Protein AF-A0A661GME9-F1 (afdb_monomer)

pLDDT: mean 92.61, std 8.15, range [60.62, 98.44]

Secondary structure (DSSP, 8-state):
-GGG-EE---EEE--SSTT--EEE--EE---EEEETTEEEEETTEE----------TTPPP-

Radius of gyration: 15.82 Å; Cα contacts (8 Å, |Δi|>4): 86; chains: 1; bounding box: 23×40×37 Å

Mean predicted aligned error: 5.43 Å

Structure (mmCIF, N/CA/C/O backbone):
data_AF-A0A661GME9-F1
#
_entry.id   AF-A0A661GME9-F1
#
loop_
_atom_site.group_PDB
_atom_site.id
_atom_site.type_symbol
_atom_site.label_atom_id
_atom_site.label_alt_id
_atom_site.label_comp_id
_atom_site.label_asym_id
_atom_site.label_entity_id
_atom_site.label_seq_id
_atom_site.pdbx_PDB_ins_code
_atom_site.Cartn_x
_atom_site.Cartn_y
_atom_site.Cartn_z
_atom_site.occupancy
_atom_site.B_iso_or_equiv
_atom_site.auth_seq_id
_atom_site.auth_comp_id
_atom_site.auth_asym_id
_atom_site.auth_atom_id
_atom_site.pdbx_PDB_model_num
ATOM 1 N N . ASP A 1 1 ? 2.570 -20.649 1.162 1.00 71.81 1 ASP A N 1
ATOM 2 C CA . ASP A 1 1 ? 2.068 -19.274 0.964 1.00 71.81 1 ASP A CA 1
ATOM 3 C C . ASP A 1 1 ? 3.205 -18.261 0.924 1.00 71.81 1 ASP A C 1
ATOM 5 O O . ASP A 1 1 ? 3.309 -17.523 -0.043 1.00 71.81 1 ASP A O 1
ATOM 9 N N . PHE A 1 2 ? 4.134 -18.314 1.887 1.00 84.12 2 PHE A N 1
ATOM 10 C CA . PHE A 1 2 ? 5.345 -17.480 1.894 1.00 84.12 2 PHE A CA 1
ATOM 11 C C . PHE A 1 2 ? 6.162 -17.481 0.594 1.00 84.12 2 PHE A C 1
ATOM 13 O O . PHE A 1 2 ? 6.729 -16.452 0.261 1.00 84.12 2 PHE A O 1
ATOM 20 N N . GLU A 1 3 ? 6.151 -18.566 -0.185 1.00 90.88 3 GLU A N 1
ATOM 21 C CA . GLU A 1 3 ? 6.774 -18.628 -1.522 1.00 90.88 3 GLU A CA 1
ATOM 22 C C . GLU A 1 3 ? 6.307 -17.526 -2.493 1.00 90.88 3 GLU A C 1
ATOM 24 O O . GLU A 1 3 ? 6.994 -17.204 -3.458 1.00 90.88 3 GLU A O 1
ATOM 29 N N . ARG A 1 4 ? 5.120 -16.946 -2.269 1.00 90.31 4 ARG A N 1
ATOM 30 C CA . ARG A 1 4 ? 4.590 -15.842 -3.080 1.00 90.31 4 ARG A CA 1
ATOM 31 C C . ARG A 1 4 ? 5.029 -14.465 -2.589 1.00 90.31 4 ARG A C 1
ATOM 33 O O . ARG A 1 4 ? 4.826 -13.495 -3.315 1.00 90.31 4 ARG A O 1
ATOM 40 N N . LEU A 1 5 ? 5.589 -14.366 -1.383 1.00 94.12 5 LEU A N 1
ATOM 41 C CA . LEU A 1 5 ? 6.015 -13.103 -0.794 1.00 94.12 5 LEU A CA 1
ATOM 42 C C . LEU A 1 5 ? 7.333 -12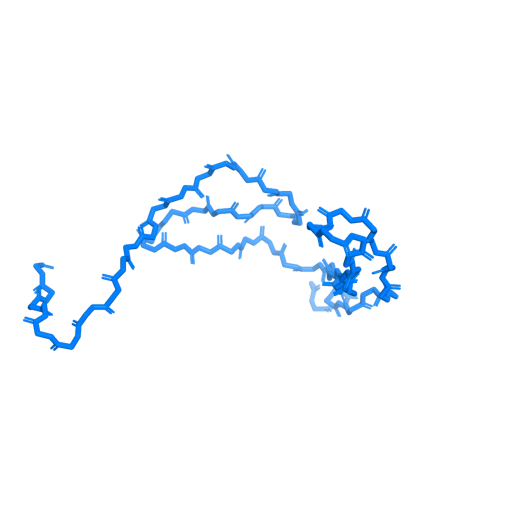.654 -1.422 1.00 94.12 5 LEU A C 1
ATOM 44 O O . LEU A 1 5 ? 8.390 -13.220 -1.152 1.00 94.12 5 LEU A O 1
ATOM 48 N N . LYS A 1 6 ? 7.272 -11.611 -2.247 1.00 94.50 6 LYS A N 1
ATOM 49 C CA . LYS A 1 6 ? 8.455 -11.046 -2.904 1.00 94.50 6 LYS A CA 1
ATOM 50 C C . LYS A 1 6 ? 8.256 -9.573 -3.231 1.00 94.50 6 LYS A C 1
ATOM 52 O O . LYS A 1 6 ? 7.143 -9.132 -3.522 1.00 94.50 6 LYS A O 1
ATOM 57 N N . SER A 1 7 ? 9.361 -8.834 -3.232 1.00 94.06 7 SER A N 1
ATOM 58 C CA . SER A 1 7 ? 9.421 -7.503 -3.837 1.00 94.06 7 SER A CA 1
ATOM 59 C C . SER A 1 7 ? 9.535 -7.650 -5.349 1.00 94.06 7 SER A C 1
ATOM 61 O O . SER A 1 7 ? 10.271 -8.512 -5.833 1.00 94.06 7 SER A O 1
ATOM 63 N N . LEU A 1 8 ? 8.821 -6.813 -6.091 1.00 93.06 8 LEU A N 1
ATOM 64 C CA . LEU A 1 8 ? 8.979 -6.712 -7.536 1.00 93.06 8 LEU A CA 1
ATOM 65 C C . LEU A 1 8 ? 10.147 -5.775 -7.869 1.00 93.06 8 LEU A C 1
ATOM 67 O O . LEU A 1 8 ? 10.836 -5.272 -6.977 1.00 93.06 8 LEU A O 1
ATOM 71 N N . ALA A 1 9 ? 10.422 -5.600 -9.159 1.00 94.88 9 ALA A N 1
ATOM 72 C CA . ALA A 1 9 ? 11.343 -4.563 -9.596 1.00 94.88 9 ALA A CA 1
ATOM 73 C C . ALA A 1 9 ? 10.704 -3.179 -9.367 1.00 94.88 9 ALA A C 1
ATOM 75 O O . ALA A 1 9 ? 9.493 -3.039 -9.562 1.00 94.88 9 ALA A O 1
ATOM 76 N N . PRO A 1 10 ? 11.490 -2.162 -8.975 1.00 95.50 10 PRO A N 1
ATOM 77 C CA . PRO A 1 10 ? 10.972 -0.812 -8.820 1.00 95.50 10 PRO A CA 1
ATOM 78 C C . PRO A 1 10 ? 10.602 -0.204 -10.180 1.00 95.50 10 PRO A C 1
ATOM 80 O O . PRO A 1 10 ? 11.304 -0.397 -11.173 1.00 95.50 10 PRO A O 1
ATOM 83 N N . GLU A 1 11 ? 9.527 0.578 -10.202 1.00 95.94 11 GLU A N 1
ATOM 84 C CA . GLU A 1 11 ? 9.039 1.317 -11.368 1.00 95.94 11 GLU A CA 1
ATOM 85 C C . GLU A 1 11 ? 9.259 2.822 -11.176 1.00 95.94 11 GLU A C 1
ATOM 87 O O . GLU A 1 11 ? 9.027 3.369 -10.097 1.00 95.94 11 GLU A O 1
ATOM 92 N N . VAL A 1 12 ? 9.699 3.507 -12.230 1.00 96.19 12 VAL A N 1
ATOM 93 C CA . VAL A 1 12 ? 9.823 4.968 -12.257 1.00 96.19 12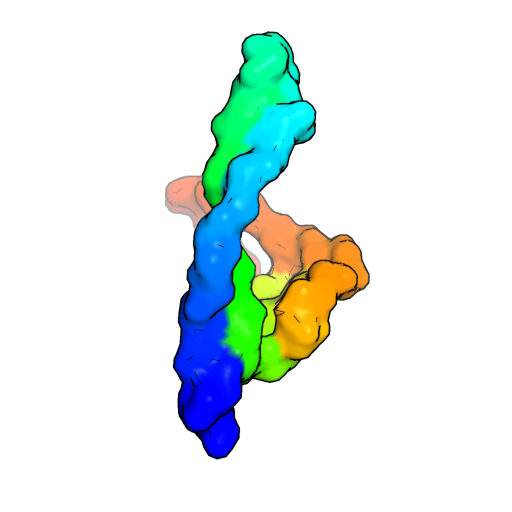 VAL A CA 1
ATOM 94 C C . VAL A 1 12 ? 8.517 5.563 -12.786 1.00 96.19 12 VAL A C 1
ATOM 96 O O . VAL A 1 12 ? 8.139 5.286 -13.919 1.00 96.19 12 VAL A O 1
ATOM 99 N N . VAL A 1 13 ? 7.850 6.408 -11.994 1.00 96.12 13 VAL A N 1
ATOM 100 C CA . VAL A 1 13 ? 6.570 7.036 -12.359 1.00 96.12 13 VAL A CA 1
ATOM 101 C C . VAL A 1 13 ? 6.680 8.560 -12.335 1.00 96.12 13 VAL A C 1
ATOM 103 O O . VAL A 1 13 ? 7.057 9.160 -11.327 1.00 96.12 13 VAL A O 1
ATOM 106 N N . HIS A 1 14 ? 6.327 9.188 -13.457 1.00 94.81 14 HIS A N 1
ATOM 107 C CA . HIS A 1 14 ? 6.434 10.630 -13.702 1.00 94.81 14 HIS A CA 1
ATOM 108 C C . HIS A 1 14 ? 5.093 11.355 -13.497 1.00 94.81 14 HIS A C 1
ATOM 110 O O . HIS A 1 14 ? 4.577 11.992 -14.411 1.00 94.81 14 HIS A O 1
ATOM 116 N N . ASP A 1 15 ? 4.490 11.219 -12.316 1.00 93.75 15 ASP A N 1
ATOM 117 C CA . ASP A 1 15 ? 3.140 11.727 -12.027 1.00 93.75 15 ASP A CA 1
ATOM 118 C C . ASP A 1 15 ? 3.087 12.756 -10.885 1.00 93.75 15 ASP A C 1
ATOM 120 O O . ASP A 1 15 ? 2.008 13.095 -10.395 1.00 93.75 15 ASP A O 1
ATOM 124 N N . LEU A 1 16 ? 4.244 13.264 -10.450 1.00 95.12 16 LEU A N 1
ATOM 125 C CA . LEU A 1 16 ? 4.309 14.291 -9.416 1.00 95.12 16 LEU A CA 1
ATOM 126 C C . LEU A 1 16 ? 4.309 15.710 -10.012 1.00 95.12 16 LEU A C 1
ATOM 128 O O . LEU A 1 16 ? 4.767 15.921 -11.139 1.00 95.12 16 LEU A O 1
ATOM 132 N N . PRO A 1 17 ? 3.850 16.717 -9.241 1.00 95.38 17 PRO A N 1
ATOM 133 C CA . PRO A 1 17 ? 3.946 18.119 -9.634 1.00 95.38 17 PRO A CA 1
ATOM 134 C C . PRO A 1 17 ? 5.381 18.554 -9.965 1.00 95.38 17 PRO A C 1
ATOM 136 O O . PRO A 1 17 ? 6.349 17.969 -9.478 1.00 95.38 17 PRO A O 1
ATOM 139 N N . ALA A 1 18 ? 5.509 19.621 -10.762 1.00 95.44 18 ALA A N 1
ATOM 140 C CA . ALA A 1 18 ? 6.792 20.222 -11.150 1.00 95.44 18 ALA A CA 1
ATOM 141 C C . ALA A 1 18 ? 7.777 19.236 -11.817 1.00 95.44 18 ALA A C 1
ATOM 143 O O . ALA A 1 18 ? 8.976 19.278 -11.551 1.00 95.44 18 ALA A O 1
ATOM 144 N N . ASN A 1 19 ? 7.265 18.335 -12.669 1.00 89.81 19 ASN A N 1
ATOM 145 C CA . ASN A 1 19 ? 8.042 17.283 -13.343 1.00 89.81 19 ASN A CA 1
ATOM 146 C C . ASN A 1 19 ? 8.768 16.335 -12.370 1.00 89.81 19 ASN A C 1
ATOM 148 O O . ASN A 1 19 ? 9.741 15.671 -12.738 1.00 89.81 19 ASN A O 1
ATOM 152 N N . GLY A 1 20 ? 8.291 16.254 -11.127 1.00 95.00 20 GLY A N 1
ATOM 153 C CA . GLY A 1 20 ? 8.789 15.303 -10.154 1.00 95.00 20 GLY A CA 1
ATOM 154 C C . GLY A 1 20 ? 8.531 13.862 -10.592 1.00 95.00 20 GLY A C 1
ATOM 155 O O . GLY A 1 20 ? 7.655 13.560 -11.402 1.00 95.00 20 GLY A O 1
ATOM 156 N N . THR A 1 21 ? 9.308 12.948 -10.027 1.00 96.25 21 THR A N 1
ATOM 157 C CA . THR A 1 21 ? 9.217 11.516 -10.313 1.00 96.25 21 THR A CA 1
ATOM 158 C C . THR A 1 21 ? 9.275 10.754 -9.001 1.00 96.25 21 THR A C 1
ATOM 160 O O . THR A 1 21 ? 10.010 11.149 -8.094 1.00 96.25 21 THR A O 1
ATOM 163 N N . ARG A 1 22 ? 8.517 9.664 -8.889 1.00 96.31 22 ARG A N 1
ATOM 164 C CA . ARG A 1 22 ? 8.628 8.731 -7.766 1.00 96.31 22 ARG A CA 1
ATOM 165 C C . ARG A 1 22 ? 9.059 7.350 -8.237 1.00 96.31 22 ARG A C 1
ATOM 167 O O . ARG A 1 22 ? 8.666 6.905 -9.309 1.00 96.31 22 ARG A O 1
ATOM 174 N N . LEU A 1 23 ? 9.841 6.675 -7.400 1.00 96.31 23 LEU A N 1
ATOM 175 C CA . LEU A 1 23 ? 10.092 5.242 -7.513 1.00 96.31 23 LEU A CA 1
ATOM 176 C C . LEU A 1 23 ? 9.001 4.505 -6.739 1.00 96.31 23 LEU A C 1
ATOM 178 O O . LEU A 1 23 ? 8.858 4.707 -5.532 1.00 96.31 23 LEU A O 1
ATOM 182 N N . ILE A 1 24 ? 8.229 3.669 -7.424 1.00 94.31 24 ILE A N 1
ATOM 183 C CA . ILE A 1 24 ? 7.228 2.805 -6.807 1.00 94.31 24 ILE A CA 1
ATOM 184 C C . ILE A 1 24 ? 7.820 1.409 -6.661 1.00 94.31 24 ILE A C 1
ATOM 186 O O . ILE A 1 24 ? 8.318 0.835 -7.625 1.00 94.31 24 ILE A O 1
ATOM 190 N N . GLN A 1 25 ? 7.757 0.861 -5.447 1.00 94.56 25 GLN A N 1
ATOM 191 C CA . GLN A 1 25 ? 8.133 -0.521 -5.176 1.00 94.56 25 GLN A CA 1
ATOM 192 C C . GLN A 1 25 ? 6.877 -1.345 -4.898 1.00 94.56 25 GLN A C 1
ATOM 194 O O . GLN A 1 25 ? 6.199 -1.134 -3.891 1.00 94.56 25 GLN A O 1
ATOM 199 N N . HIS A 1 26 ? 6.574 -2.280 -5.793 1.00 92.19 26 HIS A N 1
ATOM 200 C CA . HIS A 1 26 ? 5.442 -3.191 -5.654 1.00 92.19 26 HIS A CA 1
ATOM 201 C C . HIS A 1 26 ? 5.861 -4.499 -4.972 1.00 92.19 26 HIS A C 1
ATOM 203 O O . HIS A 1 26 ? 7.035 -4.870 -4.960 1.00 92.19 26 HIS A O 1
ATOM 209 N N . ALA A 1 27 ? 4.888 -5.224 -4.421 1.00 93.50 27 ALA A N 1
ATOM 210 C CA . ALA A 1 27 ? 5.105 -6.530 -3.811 1.00 93.50 27 ALA A CA 1
ATOM 211 C C . ALA A 1 27 ? 3.949 -7.488 -4.118 1.00 93.50 27 ALA A C 1
ATOM 213 O O . ALA A 1 27 ? 2.792 -7.075 -4.220 1.00 93.50 27 ALA A O 1
ATOM 214 N N . GLU A 1 28 ? 4.271 -8.775 -4.212 1.00 94.25 28 GLU A N 1
ATOM 215 C CA . GLU A 1 28 ? 3.307 -9.874 -4.297 1.00 94.25 28 GLU A CA 1
ATOM 216 C C . GLU A 1 28 ? 3.275 -10.661 -2.980 1.00 94.25 28 GLU A C 1
ATOM 218 O O . GLU A 1 28 ? 4.201 -10.591 -2.173 1.00 94.25 28 GLU A O 1
ATOM 223 N N . GLY A 1 29 ? 2.192 -11.409 -2.756 1.00 94.31 29 GLY A N 1
ATOM 224 C CA . GLY A 1 29 ? 2.046 -12.313 -1.608 1.00 94.31 29 GLY A CA 1
ATOM 225 C C . GLY A 1 29 ? 1.317 -11.725 -0.396 1.00 94.31 29 GLY A C 1
ATOM 226 O O . GLY A 1 29 ? 0.896 -12.480 0.474 1.00 94.31 29 GLY A O 1
ATOM 227 N N . TYR A 1 30 ? 1.073 -10.411 -0.346 1.00 94.69 30 TYR A N 1
ATOM 228 C CA . TYR A 1 30 ? 0.172 -9.832 0.656 1.00 94.69 30 TYR A CA 1
ATOM 229 C C . TYR A 1 30 ? -1.296 -10.128 0.322 1.00 94.69 30 TYR A C 1
ATOM 231 O O . TYR A 1 30 ? -1.816 -9.678 -0.700 1.00 94.69 30 TYR A O 1
ATOM 239 N N . VAL A 1 31 ? -1.991 -10.833 1.221 1.00 95.81 31 VAL A N 1
ATOM 240 C CA . VAL A 1 31 ? -3.430 -11.127 1.082 1.00 95.81 31 VAL A CA 1
ATOM 241 C C . VAL A 1 31 ? -4.274 -9.870 1.305 1.00 95.81 31 VAL A C 1
ATOM 243 O O . VAL A 1 31 ? -5.169 -9.562 0.514 1.00 95.81 31 VAL A O 1
ATOM 246 N N . ALA A 1 32 ? -3.985 -9.125 2.374 1.00 96.75 32 ALA A N 1
ATOM 247 C CA . ALA A 1 32 ? -4.685 -7.894 2.703 1.00 96.75 32 ALA A CA 1
ATOM 248 C C . ALA A 1 32 ? -3.808 -6.931 3.511 1.00 96.75 32 ALA A C 1
ATOM 250 O O . ALA A 1 32 ? -3.008 -7.351 4.346 1.00 96.75 32 ALA A O 1
ATOM 251 N N . THR A 1 33 ? -4.025 -5.634 3.312 1.00 96.81 33 THR A N 1
ATOM 252 C CA . THR A 1 33 ? -3.534 -4.566 4.193 1.00 96.81 33 THR A CA 1
ATOM 253 C C . THR A 1 33 ? -4.735 -3.902 4.846 1.00 96.81 33 THR A C 1
ATOM 255 O O . THR A 1 33 ? -5.704 -3.581 4.156 1.00 96.81 33 THR A O 1
ATOM 258 N N . LEU A 1 34 ? -4.695 -3.716 6.166 1.00 98.19 34 LEU A N 1
ATOM 259 C CA . LEU A 1 34 ? -5.813 -3.188 6.945 1.00 98.19 34 LEU A CA 1
ATOM 260 C C . LEU A 1 34 ? -5.430 -1.887 7.651 1.00 98.19 34 LEU A C 1
ATOM 262 O O . LEU A 1 34 ? -4.319 -1.749 8.158 1.00 98.19 34 LEU A O 1
ATOM 266 N N . VAL A 1 35 ? -6.391 -0.970 7.744 1.00 98.06 35 VAL A N 1
ATOM 267 C CA . VAL A 1 35 ? -6.329 0.231 8.587 1.00 98.06 35 VAL A CA 1
ATOM 268 C C . VAL A 1 35 ? -7.645 0.327 9.353 1.00 98.06 35 VAL A C 1
ATOM 270 O O . VAL A 1 35 ? -8.711 0.150 8.770 1.00 98.06 35 VAL A O 1
ATOM 273 N N . SER A 1 36 ? -7.583 0.559 10.667 1.00 95.94 36 SER A N 1
ATOM 274 C CA . SER A 1 36 ? -8.771 0.646 11.541 1.00 95.94 36 SER A CA 1
ATOM 275 C C . SER A 1 36 ? -9.747 -0.541 11.392 1.00 95.94 36 SER A C 1
ATOM 277 O O . SER A 1 36 ? -10.958 -0.370 11.464 1.00 95.94 36 SER A O 1
ATOM 279 N N . GLY A 1 37 ? -9.224 -1.749 11.141 1.00 97.25 37 GLY A N 1
ATOM 280 C CA . GLY A 1 37 ? -10.018 -2.973 10.958 1.00 97.25 37 GLY A CA 1
ATOM 281 C C . GLY A 1 37 ? -10.643 -3.161 9.568 1.00 97.25 37 GLY A C 1
ATOM 282 O O . GLY A 1 37 ? -11.232 -4.208 9.315 1.00 97.25 37 GLY A O 1
ATOM 283 N N . GLN A 1 38 ? -10.489 -2.207 8.646 1.00 98.38 38 GLN A N 1
ATOM 284 C CA . GLN A 1 38 ? -11.013 -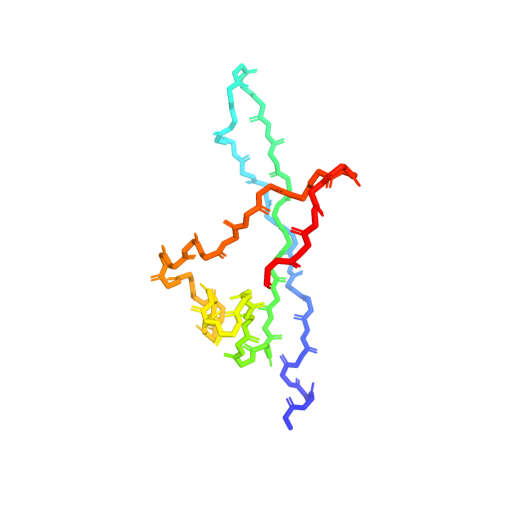2.297 7.282 1.00 98.38 38 GLN A CA 1
ATOM 285 C C . GLN A 1 38 ? -9.886 -2.561 6.275 1.00 98.38 38 GLN A C 1
ATOM 287 O O . GLN A 1 38 ? -8.797 -1.993 6.369 1.00 98.38 38 GLN A O 1
ATOM 292 N N . VAL A 1 39 ? -10.149 -3.445 5.309 1.00 98.44 39 VAL A N 1
ATOM 293 C CA . VAL A 1 39 ? -9.211 -3.789 4.230 1.00 98.44 39 VAL A CA 1
ATOM 294 C C . VAL A 1 39 ? -9.073 -2.600 3.283 1.00 98.44 39 VAL A C 1
ATOM 296 O O . VAL A 1 39 ? -10.064 -2.178 2.697 1.00 98.44 39 VAL A O 1
ATOM 299 N N . ILE A 1 40 ? -7.851 -2.085 3.130 1.00 98.19 40 ILE A N 1
ATOM 300 C CA . ILE A 1 40 ? -7.518 -0.991 2.205 1.00 98.19 40 ILE A CA 1
ATOM 301 C C . ILE A 1 40 ? -6.880 -1.499 0.908 1.00 98.19 40 ILE A C 1
ATOM 303 O O . ILE A 1 40 ? -7.121 -0.922 -0.148 1.00 98.19 40 ILE A O 1
ATOM 307 N N . MET A 1 41 ? -6.158 -2.621 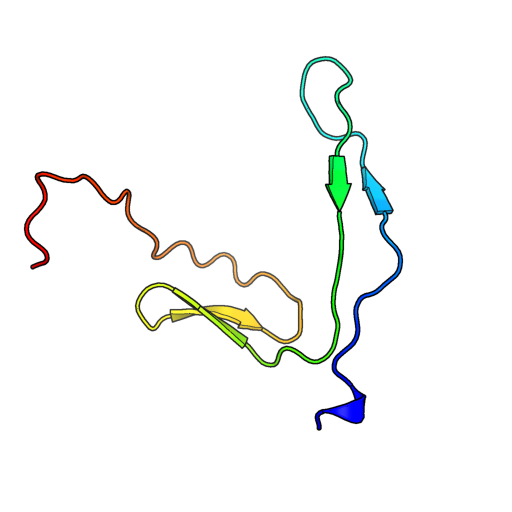0.972 1.00 97.56 41 MET A N 1
ATOM 308 C CA . MET A 1 41 ? -5.574 -3.323 -0.173 1.00 97.56 41 MET A CA 1
ATOM 309 C C . MET A 1 41 ? -5.938 -4.803 -0.080 1.00 97.56 41 MET A C 1
ATOM 311 O O . MET A 1 41 ? -5.814 -5.379 1.002 1.00 97.56 41 MET A O 1
ATOM 315 N N . LYS A 1 42 ? -6.329 -5.439 -1.186 1.00 97.19 42 LYS A N 1
ATOM 316 C CA . LYS A 1 42 ? -6.597 -6.884 -1.251 1.00 97.19 42 LYS A CA 1
ATOM 317 C C . LYS A 1 42 ? -5.885 -7.492 -2.450 1.00 97.19 42 LYS A C 1
ATOM 319 O O . LYS A 1 42 ? -6.123 -7.064 -3.574 1.0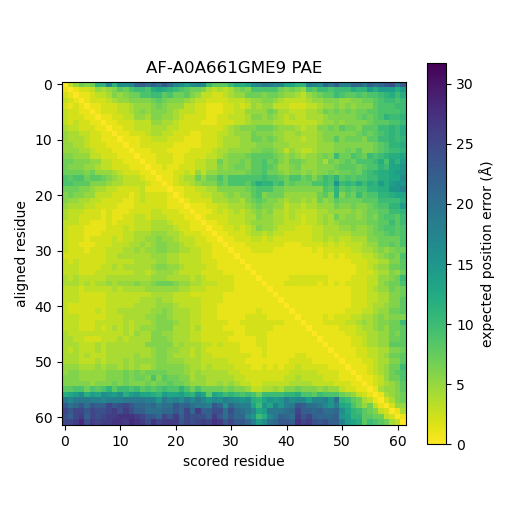0 97.19 42 LYS A O 1
ATOM 324 N N . ASN A 1 43 ? -5.029 -8.488 -2.214 1.00 94.81 43 ASN A N 1
ATOM 325 C CA . ASN A 1 43 ? -4.210 -9.132 -3.249 1.00 94.81 43 ASN A CA 1
ATOM 326 C C . ASN A 1 43 ? -3.480 -8.117 -4.156 1.00 94.81 43 ASN A C 1
ATOM 328 O O . ASN A 1 43 ? -3.497 -8.241 -5.376 1.00 94.81 43 ASN A O 1
ATOM 332 N N . GLY A 1 44 ? -2.900 -7.071 -3.558 1.00 92.00 44 GLY A N 1
ATOM 333 C CA . GLY A 1 44 ? -2.191 -6.008 -4.283 1.00 92.00 44 GLY A CA 1
ATOM 334 C C . GLY A 1 44 ? -3.074 -4.935 -4.939 1.00 92.00 44 GLY A C 1
ATOM 335 O O . GLY A 1 44 ? -2.534 -3.993 -5.507 1.00 92.00 44 GLY A O 1
ATOM 336 N N . ILE A 1 45 ? -4.403 -5.023 -4.835 1.00 95.31 45 ILE A N 1
ATOM 337 C CA . ILE A 1 45 ? -5.342 -4.067 -5.443 1.00 95.31 45 ILE A CA 1
ATOM 338 C C . ILE A 1 45 ? -5.892 -3.110 -4.380 1.00 95.31 45 ILE A C 1
ATOM 340 O O . ILE A 1 45 ? -6.374 -3.560 -3.337 1.00 95.31 45 ILE A O 1
ATOM 344 N N . ASP A 1 46 ? -5.842 -1.800 -4.646 1.00 96.19 46 ASP A N 1
ATOM 345 C CA . ASP A 1 46 ? -6.463 -0.773 -3.799 1.00 96.19 46 ASP A CA 1
ATOM 346 C C . ASP A 1 46 ? -7.989 -0.895 -3.824 1.00 96.19 46 ASP A C 1
ATOM 348 O O . ASP A 1 46 ? -8.612 -1.034 -4.873 1.00 96.19 46 ASP A O 1
ATOM 352 N N . THR A 1 47 ? -8.596 -0.859 -2.642 1.00 98.06 47 THR A N 1
ATOM 353 C CA . THR A 1 47 ? -10.051 -1.002 -2.474 1.00 98.06 47 THR A CA 1
ATOM 354 C C . THR A 1 47 ? -10.798 0.333 -2.501 1.00 98.06 47 THR A C 1
ATOM 356 O O . THR A 1 47 ? -12.024 0.347 -2.444 1.00 98.06 47 THR A O 1
ATOM 359 N N . GLY A 1 48 ? -10.084 1.461 -2.505 1.00 98.19 48 GLY A N 1
ATOM 360 C CA . GLY A 1 48 ? -10.642 2.796 -2.300 1.00 98.19 48 GLY A CA 1
ATOM 361 C C . GLY A 1 48 ? -10.971 3.140 -0.843 1.00 98.19 48 GLY A C 1
ATOM 362 O O . GLY A 1 48 ? -11.258 4.299 -0.550 1.00 98.19 48 GLY A O 1
ATOM 363 N N . ALA A 1 49 ? -10.901 2.190 0.098 1.00 98.31 49 ALA A N 1
ATOM 364 C CA . ALA A 1 49 ? -11.156 2.472 1.507 1.00 98.31 49 ALA A CA 1
ATOM 365 C C . ALA A 1 49 ? -10.078 3.403 2.087 1.00 98.31 49 ALA A C 1
ATOM 367 O O . ALA A 1 49 ? -8.874 3.180 1.919 1.00 98.31 49 ALA A O 1
ATOM 368 N N . ARG A 1 50 ? -10.510 4.452 2.796 1.00 97.81 50 ARG A N 1
ATOM 369 C CA . ARG A 1 50 ? -9.635 5.427 3.471 1.00 97.81 50 ARG A CA 1
ATOM 370 C C . ARG A 1 50 ? -10.053 5.628 4.943 1.00 97.81 50 ARG A C 1
ATOM 372 O O . ARG A 1 50 ? -10.382 6.743 5.329 1.00 97.81 50 ARG A O 1
ATOM 379 N N . PRO A 1 51 ? -10.039 4.580 5.793 1.00 97.75 51 PRO A N 1
ATOM 380 C CA . PRO A 1 51 ? -10.486 4.641 7.196 1.00 97.75 51 PRO A CA 1
ATOM 381 C C . PRO A 1 51 ? -9.423 5.217 8.154 1.00 97.75 51 PRO A C 1
ATOM 383 O O . PRO A 1 51 ? -9.507 5.056 9.376 1.00 97.75 51 PRO A O 1
ATOM 386 N N . GLY A 1 52 ? -8.364 5.811 7.599 1.00 95.75 52 GLY A N 1
ATOM 387 C CA . GLY A 1 52 ? -7.286 6.416 8.366 1.00 95.75 52 GLY A CA 1
ATOM 388 C C . GLY A 1 52 ? -7.719 7.740 8.984 1.00 95.75 52 GLY A C 1
ATOM 389 O O . GLY A 1 52 ? -8.557 8.460 8.445 1.00 95.75 52 GLY A O 1
ATOM 390 N N . SER A 1 53 ? -7.106 8.081 10.109 1.00 94.38 53 SER A N 1
ATOM 391 C CA . SER A 1 53 ? -7.265 9.380 10.749 1.00 94.38 53 SER A CA 1
ATOM 392 C C . SER A 1 53 ? -5.895 9.984 11.038 1.00 94.38 53 SER A C 1
ATOM 394 O O . SER A 1 53 ? -4.901 9.277 11.214 1.00 94.38 53 SER A O 1
ATOM 396 N N . VAL A 1 54 ? -5.829 11.316 11.054 1.00 94.00 54 VAL A N 1
ATOM 397 C CA . VAL A 1 54 ? -4.609 12.022 11.452 1.00 94.00 54 VAL A CA 1
ATOM 398 C C . VAL A 1 54 ? -4.396 11.790 12.940 1.00 94.00 54 VAL A C 1
ATOM 400 O O . VAL A 1 54 ? -5.233 12.190 13.747 1.00 94.00 54 VAL A O 1
ATOM 403 N N . VAL A 1 55 ? -3.271 11.175 13.294 1.00 91.00 55 VAL A N 1
ATOM 404 C CA . VAL A 1 55 ? -2.868 10.987 14.688 1.00 91.00 55 VAL A CA 1
ATOM 405 C C . VAL A 1 55 ? -2.225 12.277 15.187 1.00 91.00 55 VAL A C 1
ATOM 407 O O . VAL A 1 55 ? -1.188 12.698 14.677 1.00 91.00 55 VAL A O 1
ATOM 410 N N . ARG A 1 56 ? -2.832 12.914 16.191 1.00 92.50 56 ARG A N 1
ATOM 411 C CA . ARG A 1 56 ? -2.252 14.064 16.899 1.00 92.50 56 ARG A CA 1
ATOM 412 C C . ARG A 1 56 ? -1.880 13.667 18.319 1.00 92.50 56 ARG A C 1
ATOM 414 O O . ARG A 1 56 ? -2.632 12.960 18.981 1.00 92.50 56 ARG A O 1
ATOM 421 N N . LEU A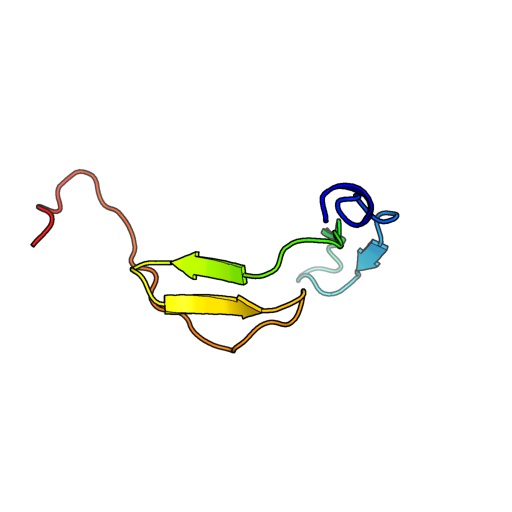 1 57 ? -0.763 14.197 18.810 1.00 88.81 57 LEU A N 1
ATOM 422 C CA . LEU A 1 57 ? -0.255 13.894 20.152 1.00 88.81 57 LEU A CA 1
ATOM 423 C C . LEU A 1 57 ? -1.267 14.217 21.272 1.00 88.81 57 LEU A C 1
ATOM 425 O O . LEU A 1 57 ? -1.309 13.518 22.277 1.00 88.81 57 LEU A O 1
ATOM 429 N N . SER A 1 58 ? -2.104 15.245 21.095 1.00 85.81 58 SER A N 1
ATOM 430 C CA . SER A 1 58 ? -3.120 15.666 22.072 1.00 85.81 58 SER A CA 1
ATOM 431 C C . SER A 1 58 ? -4.474 14.960 21.936 1.00 85.81 58 SER A C 1
ATOM 433 O O . SER A 1 58 ? -5.372 15.201 22.744 1.00 85.81 58 SER A O 1
ATOM 435 N N . GLN A 1 59 ? -4.665 14.104 20.930 1.00 75.94 59 GLN A N 1
ATOM 436 C CA . GLN A 1 59 ? -5.931 13.398 20.751 1.00 75.94 59 GLN A CA 1
ATOM 437 C C . GLN A 1 59 ? -5.979 12.162 21.653 1.00 75.94 59 GLN A C 1
ATOM 439 O O . GLN A 1 59 ? -5.222 11.210 21.464 1.00 75.94 59 GLN A O 1
ATOM 444 N N . LYS A 1 60 ? -6.918 12.140 22.608 1.00 64.44 60 LYS A N 1
ATOM 445 C CA . LYS A 1 60 ? -7.323 10.886 23.255 1.00 64.44 60 LYS A CA 1
ATOM 446 C C . LYS A 1 60 ? -7.953 9.976 22.199 1.00 64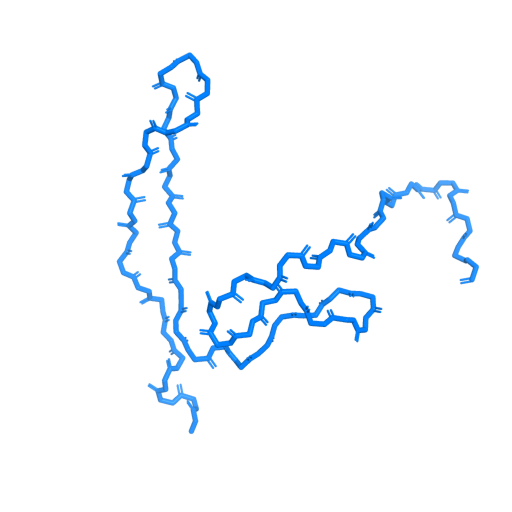.44 60 LYS A C 1
ATOM 448 O O . LYS A 1 60 ? -8.833 10.416 21.462 1.00 64.44 60 LYS A O 1
ATOM 453 N N . LYS A 1 61 ? -7.513 8.716 22.143 1.00 63.91 61 LYS A N 1
ATOM 454 C CA . LYS A 1 61 ? -8.246 7.666 21.426 1.00 63.91 61 LYS A CA 1
ATOM 455 C C . LYS A 1 61 ? -9.601 7.490 22.120 1.00 63.91 61 LYS A C 1
ATOM 457 O O . LYS A 1 61 ? -9.622 7.286 23.334 1.00 63.91 61 LYS A O 1
ATOM 462 N N . GLY A 1 62 ? -10.682 7.672 21.361 1.00 60.62 62 GLY A N 1
ATOM 463 C CA . GLY A 1 62 ? -12.024 7.232 21.748 1.00 60.62 62 GLY A CA 1
ATO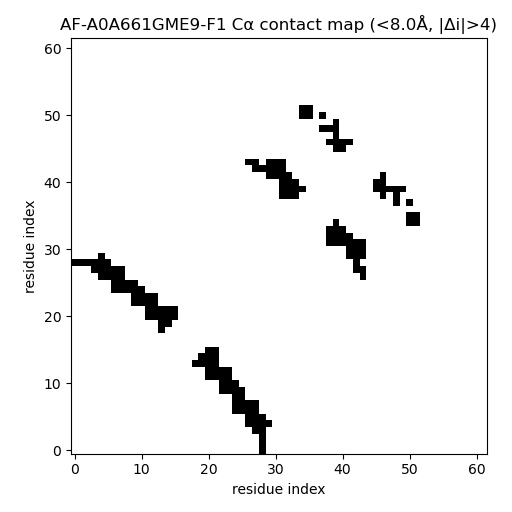M 464 C C . GLY A 1 62 ? -12.163 5.726 21.611 1.00 60.62 62 GLY A C 1
ATOM 465 O O . GLY A 1 62 ? -11.352 5.137 20.857 1.00 60.62 62 GLY A O 1
#

Foldseek 3Di:
DCVFWDKDDWDWAQPDPPSDIDTDIATADDQFDDDPRDTQAGRRHGPPDDPDDDDDPPDDDD

Sequence (62 aa):
DFERLKSLAPEVVHDLPANGTRLIQHAEGYVATLVSGQVIMKNGIDTGARPGSVVRLSQKKG

Solvent-accessible surface area (backbone atoms only — not comparable to fu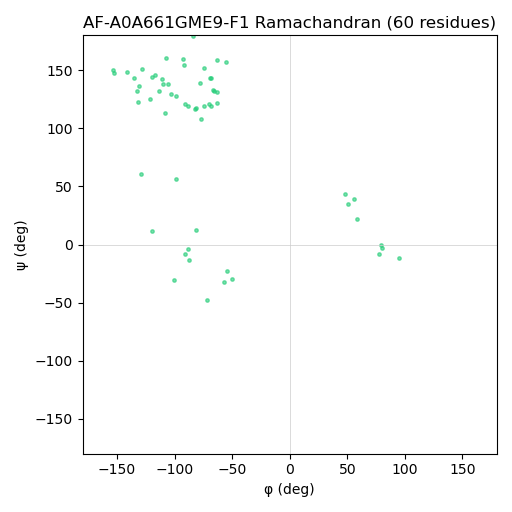ll-atom values): 4122 Å² total; per-residue (Å²): 114,71,90,48,54,42,75,54,76,70,43,84,42,80,81,43,76,94,84,31,69,46,79,45,76,48,58,46,60,55,64,65,43,70,42,88,89,42,67,30,27,48,68,74,38,78,64,81,56,74,72,73,76,89,88,51,94,85,60,78,85,128